Protein AF-A0A7C5ZUL3-F1 (afdb_monomer)

pLDDT: mean 73.02, std 10.67, range [47.06, 88.06]

Sequence (77 aa):
MTDSNISNIKDKITEFGMRVQRCYGCFVAYRMKDMYLGEDVTFYCEHCKDDSMFHFDQFSAYLDPEKINATDSGHHH

Solvent-accessible surface area (backbone atoms only — not comparable to full-atom values): 4783 Å² total; per-residue (Å²): 146,64,66,71,64,55,53,56,50,52,53,46,50,54,66,57,25,67,42,73,44,61,19,79,86,76,66,51,78,40,39,44,56,66,22,28,38,39,97,86,76,43,53,32,34,77,89,69,60,59,94,89,46,44,45,33,68,65,54,54,74,74,59,55,70,72,70,67,61,62,72,82,75,77,88,88,130

Mean predicted aligned error: 10.78 Å

Secondary structure (DSSP, 8-state):
--HHHHHHHHHHHHHHHT-EEE-TTT--EEEGGGEEE-TTS-EEETTT--TTPEEHHHHHTT--HHHHHGGGS----

Radius of gyration: 14.63 Å; Cα contacts (8 Å, |Δi|>4): 87; chains: 1; bounding box: 39×24×36 Å

Structure (mmCIF, N/CA/C/O backbone):
data_AF-A0A7C5ZUL3-F1
#
_entry.id   AF-A0A7C5ZUL3-F1
#
loop_
_atom_site.group_PDB
_atom_site.id
_atom_site.type_symbol
_atom_site.label_atom_id
_atom_site.label_alt_id
_atom_site.label_comp_id
_atom_site.label_asym_id
_atom_site.label_entity_id
_atom_site.label_seq_id
_atom_site.pdbx_PDB_ins_code
_atom_site.Cartn_x
_atom_site.Cartn_y
_atom_site.Cartn_z
_atom_site.occupancy
_atom_site.B_iso_or_equiv
_atom_site.auth_seq_id
_atom_site.auth_comp_id
_atom_site.auth_asym_id
_atom_site.auth_atom_id
_atom_site.pdbx_PDB_model_num
ATOM 1 N N . MET A 1 1 ? -13.069 -16.263 20.562 1.00 47.06 1 MET A N 1
ATOM 2 C CA . MET A 1 1 ? -11.853 -15.455 20.822 1.00 47.06 1 MET A CA 1
ATOM 3 C C . MET A 1 1 ? -11.365 -14.802 19.521 1.00 47.06 1 MET A C 1
ATOM 5 O O . MET A 1 1 ? -10.200 -14.919 19.177 1.00 47.06 1 MET A O 1
ATOM 9 N N . THR A 1 2 ? -12.251 -14.144 18.766 1.00 55.12 2 THR A N 1
ATOM 10 C CA . THR A 1 2 ? -11.965 -13.661 17.395 1.00 55.12 2 THR A CA 1
ATOM 11 C C . THR A 1 2 ? -12.152 -12.151 17.230 1.00 55.12 2 THR A C 1
ATOM 13 O O . THR A 1 2 ? -11.625 -11.584 16.280 1.00 55.12 2 THR A O 1
ATOM 16 N N . ASP A 1 3 ? -12.832 -11.480 18.165 1.00 56.91 3 ASP A N 1
ATOM 17 C CA . ASP A 1 3 ? -13.221 -10.073 17.998 1.00 56.91 3 ASP A CA 1
ATOM 18 C C . ASP A 1 3 ? -12.099 -9.067 18.309 1.00 56.91 3 ASP A C 1
ATOM 20 O O . ASP A 1 3 ? -11.983 -8.055 17.618 1.00 56.91 3 ASP A O 1
ATOM 24 N N . SER A 1 4 ? -11.216 -9.350 19.276 1.00 57.12 4 SER A N 1
AT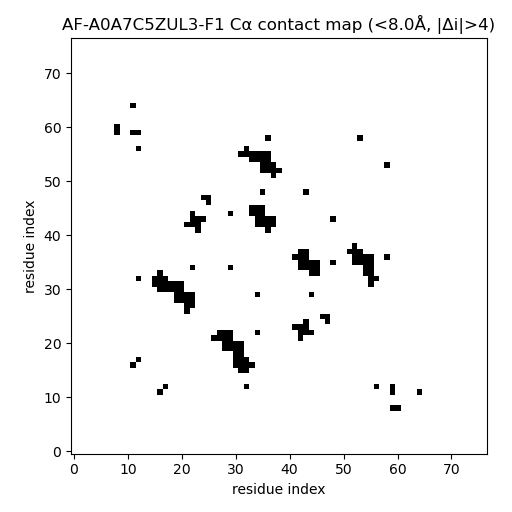OM 25 C CA . SER A 1 4 ? -10.115 -8.432 19.633 1.00 57.12 4 SER A CA 1
ATOM 26 C C . SER A 1 4 ? -9.040 -8.305 18.548 1.00 57.12 4 SER A C 1
ATOM 28 O O . SER A 1 4 ? -8.475 -7.230 18.373 1.00 57.12 4 SER A O 1
ATOM 30 N N . ASN A 1 5 ? -8.776 -9.364 17.776 1.00 57.19 5 ASN A N 1
ATOM 31 C CA . ASN A 1 5 ? -7.798 -9.297 16.682 1.00 57.19 5 ASN A CA 1
ATOM 32 C C . ASN A 1 5 ? -8.319 -8.466 15.500 1.00 57.19 5 ASN A C 1
ATOM 34 O O . ASN A 1 5 ? -7.550 -7.752 14.862 1.00 57.19 5 ASN A O 1
ATOM 38 N N . ILE A 1 6 ? -9.629 -8.508 15.231 1.00 60.50 6 ILE A N 1
ATOM 39 C CA . ILE A 1 6 ? -10.243 -7.739 14.141 1.00 60.50 6 ILE A CA 1
ATOM 40 C C . ILE A 1 6 ? -10.237 -6.236 14.452 1.00 60.50 6 ILE A C 1
ATOM 42 O O . ILE A 1 6 ? -10.039 -5.439 13.534 1.00 60.50 6 ILE A O 1
ATOM 46 N N . SER A 1 7 ? -10.437 -5.827 15.713 1.00 64.00 7 SER A N 1
ATOM 47 C CA . SER A 1 7 ? -10.380 -4.399 16.062 1.00 64.00 7 SER A CA 1
ATOM 48 C C . SER A 1 7 ? -8.969 -3.837 15.879 1.00 64.00 7 SER A C 1
ATOM 50 O O . SER A 1 7 ? -8.808 -2.810 15.228 1.00 64.00 7 SER A O 1
ATOM 52 N N . ASN A 1 8 ? -7.947 -4.567 16.332 1.00 69.94 8 ASN A N 1
ATOM 53 C CA . ASN A 1 8 ? -6.553 -4.130 16.250 1.00 69.94 8 ASN A CA 1
ATOM 54 C C . ASN A 1 8 ? -6.080 -3.964 14.788 1.00 69.94 8 ASN A C 1
ATOM 56 O O . ASN A 1 8 ? -5.416 -2.988 14.444 1.00 69.94 8 ASN A O 1
ATOM 60 N N . ILE A 1 9 ? -6.504 -4.860 13.886 1.00 68.12 9 ILE A N 1
ATOM 61 C CA . ILE A 1 9 ? -6.222 -4.752 12.442 1.00 68.12 9 ILE A CA 1
ATOM 62 C C . ILE A 1 9 ? -6.888 -3.509 11.831 1.00 6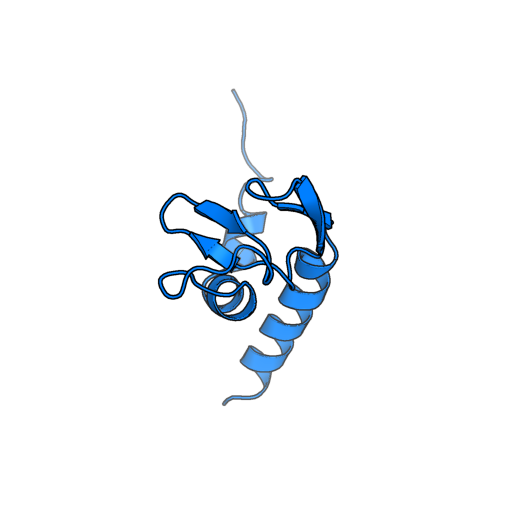8.12 9 ILE A C 1
ATOM 64 O O . ILE A 1 9 ? -6.263 -2.793 11.048 1.00 68.12 9 ILE A O 1
ATOM 68 N N . LYS A 1 10 ? -8.144 -3.212 12.189 1.00 70.94 10 LYS A N 1
ATOM 69 C CA . LYS A 1 10 ? -8.855 -2.025 11.678 1.00 70.94 10 LYS A CA 1
ATOM 70 C C . LYS A 1 10 ? -8.193 -0.722 12.116 1.00 70.94 10 LYS A C 1
ATOM 72 O O . LYS A 1 10 ? -8.093 0.206 11.309 1.00 70.94 10 LYS A O 1
ATOM 77 N N . ASP A 1 11 ? -7.702 -0.673 13.348 1.00 74.06 11 ASP A N 1
ATOM 78 C CA . ASP A 1 11 ? -6.980 0.485 13.873 1.00 74.06 11 ASP A CA 1
ATOM 79 C C . ASP A 1 11 ? -5.670 0.698 13.101 1.00 74.06 11 ASP A C 1
ATOM 81 O O . ASP A 1 11 ? -5.359 1.818 12.691 1.00 74.06 11 ASP A O 1
ATOM 85 N N . LYS A 1 12 ? -4.953 -0.387 12.775 1.00 69.50 12 LYS A N 1
ATOM 86 C CA .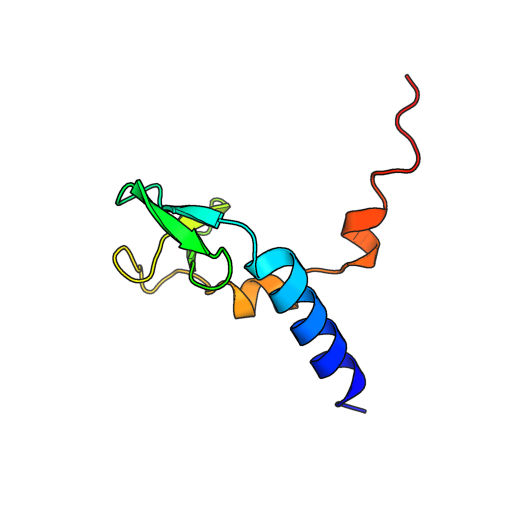 LYS A 1 12 ? -3.718 -0.324 11.979 1.00 69.50 12 LYS A CA 1
ATOM 87 C C . LYS A 1 12 ? -3.943 0.070 10.527 1.00 69.50 12 LYS A C 1
ATOM 89 O O . LYS A 1 12 ? -3.204 0.907 10.009 1.00 69.50 12 LYS A O 1
ATOM 94 N N . ILE A 1 13 ? -4.975 -0.468 9.878 1.00 70.88 13 ILE A N 1
ATOM 95 C CA . ILE A 1 13 ? -5.355 -0.060 8.518 1.00 70.88 13 ILE A CA 1
ATOM 96 C C . ILE A 1 13 ? -5.734 1.421 8.499 1.00 70.88 13 ILE A C 1
ATOM 98 O O . ILE A 1 13 ? -5.393 2.127 7.553 1.00 70.88 13 ILE A O 1
ATOM 102 N N . THR A 1 14 ? -6.403 1.910 9.541 1.00 74.88 14 THR A N 1
ATOM 103 C CA . THR A 1 14 ? -6.767 3.324 9.644 1.00 74.88 14 THR A CA 1
ATOM 104 C C . THR A 1 14 ? -5.522 4.194 9.816 1.00 74.88 14 THR A C 1
ATOM 106 O O . THR A 1 14 ? -5.332 5.139 9.059 1.00 74.88 14 THR A O 1
ATOM 109 N N . GLU A 1 15 ? -4.628 3.854 10.742 1.00 74.00 15 GLU A N 1
ATOM 110 C CA . GLU A 1 15 ? -3.422 4.635 11.032 1.00 74.00 15 GLU A CA 1
ATOM 111 C C . GLU A 1 15 ? -2.416 4.639 9.865 1.00 74.00 15 GLU A C 1
ATOM 113 O O . GLU A 1 15 ? -1.990 5.697 9.396 1.00 74.00 15 GLU A O 1
ATOM 118 N N . PHE A 1 16 ? -2.044 3.461 9.353 1.00 71.44 16 PHE A N 1
ATOM 119 C CA . PHE A 1 16 ? -1.058 3.342 8.275 1.00 71.44 16 PHE A CA 1
ATOM 120 C C . PHE A 1 16 ? -1.651 3.599 6.892 1.00 71.44 16 PHE A C 1
ATOM 122 O O . PHE A 1 16 ? -0.993 4.208 6.047 1.00 71.44 16 PHE A O 1
ATOM 129 N N . GLY A 1 17 ? -2.901 3.201 6.665 1.00 72.94 17 GLY A N 1
ATOM 130 C CA . GLY A 1 17 ? -3.582 3.364 5.385 1.00 72.94 17 GLY A CA 1
ATOM 131 C C . GLY A 1 17 ? -3.905 4.811 5.017 1.00 72.94 17 GLY A C 1
ATOM 132 O O . GLY A 1 17 ? -4.185 5.076 3.851 1.00 72.94 17 GLY A O 1
ATOM 133 N N . MET A 1 18 ? -3.844 5.758 5.962 1.00 76.19 18 MET A N 1
ATOM 134 C CA . MET A 1 18 ? -3.965 7.195 5.673 1.00 76.19 18 MET A CA 1
ATOM 135 C C . MET A 1 18 ? -2.748 7.773 4.939 1.00 76.19 18 MET A C 1
ATOM 137 O O . MET A 1 18 ? -2.868 8.824 4.305 1.00 76.19 18 MET A O 1
ATOM 141 N N . ARG A 1 19 ? -1.581 7.117 4.999 1.00 81.00 19 ARG A N 1
ATOM 142 C CA . ARG A 1 19 ? -0.367 7.609 4.333 1.00 81.00 19 ARG A CA 1
ATOM 143 C C . ARG A 1 19 ? -0.532 7.550 2.817 1.00 81.00 19 ARG A C 1
ATOM 145 O O . ARG A 1 19 ? -0.959 6.536 2.269 1.00 81.00 19 ARG A O 1
ATOM 152 N N . VAL A 1 20 ? -0.171 8.637 2.141 1.00 82.38 20 VAL A N 1
ATOM 153 C CA . VAL A 1 20 ? -0.162 8.712 0.676 1.00 82.38 20 VAL A CA 1
ATOM 154 C C . VAL A 1 20 ? 1.212 8.297 0.161 1.00 82.38 20 VAL A C 1
ATOM 156 O O . VAL A 1 20 ? 2.226 8.789 0.651 1.00 82.38 20 VAL A O 1
ATOM 159 N N . GLN A 1 21 ? 1.237 7.417 -0.836 1.00 84.12 21 GLN A N 1
ATOM 160 C CA . GLN A 1 21 ? 2.437 6.994 -1.551 1.00 84.12 21 GLN A CA 1
ATOM 161 C C . GLN A 1 21 ? 2.215 7.039 -3.062 1.00 84.12 21 GLN A C 1
ATOM 163 O O . GLN A 1 21 ? 1.084 6.971 -3.545 1.00 84.12 21 GLN A O 1
ATOM 168 N N . ARG A 1 22 ? 3.299 7.191 -3.828 1.00 85.94 22 ARG A N 1
ATOM 169 C CA . ARG A 1 22 ? 3.242 7.142 -5.295 1.00 85.94 22 ARG A CA 1
ATOM 170 C C . ARG A 1 22 ? 3.600 5.747 -5.784 1.00 85.94 22 ARG A C 1
ATOM 172 O O . ARG A 1 22 ? 4.573 5.166 -5.321 1.00 85.94 22 ARG A O 1
ATOM 179 N N . CYS A 1 23 ? 2.833 5.239 -6.743 1.00 84.75 23 CYS A N 1
ATOM 180 C CA . CYS A 1 23 ? 3.171 4.001 -7.440 1.00 84.75 23 CYS A CA 1
ATOM 181 C C . CYS A 1 23 ? 4.435 4.206 -8.291 1.00 84.75 23 CYS A C 1
ATOM 183 O O . CYS A 1 23 ? 4.492 5.158 -9.070 1.00 84.75 23 CYS A O 1
ATOM 185 N N . TYR A 1 24 ? 5.418 3.308 -8.197 1.00 82.38 24 TYR A N 1
ATOM 186 C CA . TYR A 1 24 ? 6.649 3.410 -8.995 1.00 82.38 24 TYR A CA 1
ATOM 187 C C . TYR A 1 24 ? 6.448 3.094 -10.484 1.00 82.38 24 TYR A C 1
ATOM 189 O O . TYR A 1 24 ? 7.248 3.525 -11.307 1.00 82.38 24 TYR A O 1
ATOM 197 N N . GLY A 1 25 ? 5.380 2.370 -10.840 1.00 82.94 25 GLY A N 1
ATOM 198 C CA . GLY A 1 25 ? 5.063 2.042 -12.233 1.00 82.94 25 GLY A CA 1
ATOM 199 C C . GLY A 1 25 ? 4.359 3.174 -12.988 1.00 82.94 25 GLY A C 1
ATOM 200 O O . GLY A 1 25 ? 4.720 3.479 -14.120 1.00 82.94 25 GLY A O 1
ATOM 201 N N . CYS A 1 26 ? 3.360 3.815 -12.368 1.00 88.06 26 CYS A N 1
ATOM 202 C CA . CYS A 1 26 ? 2.515 4.818 -13.035 1.00 88.06 26 CYS A CA 1
ATOM 203 C C . CYS A 1 26 ? 2.591 6.233 -12.436 1.00 88.06 26 CYS A C 1
ATOM 205 O O . CYS A 1 26 ? 1.933 7.138 -12.941 1.00 88.06 26 CYS A O 1
ATOM 207 N N . PHE A 1 27 ? 3.365 6.446 -11.366 1.00 85.25 27 PHE A N 1
ATOM 208 C CA . PHE A 1 27 ? 3.578 7.736 -10.682 1.00 85.25 27 PHE A CA 1
ATOM 209 C C . PHE A 1 27 ? 2.330 8.424 -10.100 1.00 85.25 27 PHE A C 1
ATOM 211 O O . PHE A 1 27 ? 2.426 9.533 -9.566 1.00 85.25 27 PHE A O 1
ATOM 218 N N . VAL A 1 28 ? 1.171 7.767 -10.134 1.00 86.31 28 VAL A N 1
ATOM 219 C CA . VAL A 1 28 ? -0.069 8.262 -9.529 1.00 86.31 2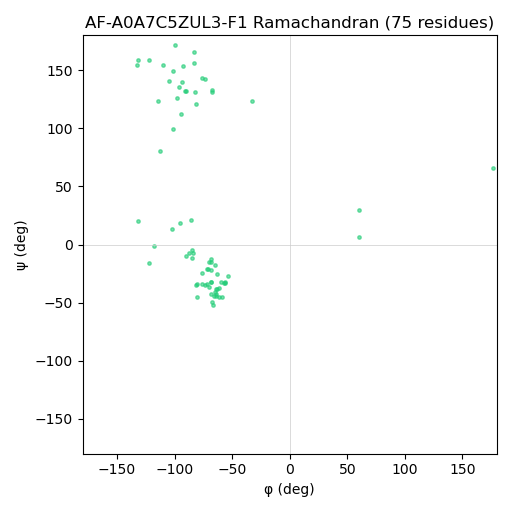8 VAL A CA 1
ATOM 220 C C . VAL A 1 28 ? -0.019 8.088 -8.007 1.00 86.31 28 VAL A C 1
ATOM 222 O O . VAL A 1 28 ? 0.545 7.119 -7.488 1.00 86.31 28 VAL A O 1
ATOM 225 N N . ALA A 1 29 ? -0.584 9.058 -7.287 1.00 86.19 29 ALA A N 1
ATOM 226 C CA . ALA A 1 29 ? -0.672 9.045 -5.832 1.00 86.19 29 ALA A CA 1
ATOM 227 C C . ALA A 1 29 ? -1.864 8.201 -5.359 1.00 86.19 29 ALA A C 1
ATOM 229 O O . ALA A 1 29 ? -2.991 8.401 -5.807 1.00 86.19 29 ALA A O 1
ATOM 230 N N . TYR A 1 30 ? -1.611 7.308 -4.407 1.00 84.06 30 TYR A N 1
ATOM 231 C CA . TYR A 1 30 ? -2.603 6.443 -3.777 1.00 84.06 30 TYR A CA 1
ATOM 232 C C . TYR A 1 30 ? -2.449 6.483 -2.265 1.00 84.06 30 TYR A C 1
ATOM 234 O O . TYR A 1 30 ? -1.390 6.818 -1.734 1.00 84.06 30 TYR A O 1
ATOM 242 N N . ARG A 1 31 ? -3.511 6.117 -1.551 1.00 85.00 31 ARG A N 1
ATOM 243 C CA . ARG A 1 31 ? -3.370 5.759 -0.141 1.00 85.00 31 ARG A CA 1
ATOM 244 C C . ARG A 1 31 ? -2.715 4.393 -0.052 1.00 85.00 31 ARG A C 1
ATOM 246 O O . ARG A 1 31 ? -3.050 3.507 -0.828 1.00 85.00 31 ARG A O 1
ATOM 253 N N . MET A 1 32 ? -1.843 4.211 0.929 1.00 82.44 32 MET A N 1
ATOM 254 C CA . MET A 1 32 ? -1.088 2.974 1.122 1.00 82.44 32 MET A CA 1
ATOM 255 C C . MET A 1 32 ? -2.003 1.746 1.259 1.00 82.44 32 MET A C 1
ATOM 257 O O . MET A 1 32 ? -1.675 0.689 0.738 1.00 82.44 32 MET A O 1
ATOM 261 N N . LYS A 1 33 ? -3.196 1.904 1.856 1.00 83.56 33 LYS A N 1
ATOM 262 C CA . LYS A 1 33 ? -4.205 0.831 1.939 1.00 83.56 33 LYS A CA 1
ATOM 263 C C . LYS A 1 33 ? -4.795 0.373 0.606 1.00 83.56 33 LYS A C 1
ATOM 265 O O . LYS A 1 33 ? -5.425 -0.673 0.569 1.00 83.56 33 LYS A O 1
ATOM 270 N N . ASP A 1 34 ? -4.642 1.184 -0.434 1.00 84.75 34 ASP A N 1
ATOM 271 C CA . ASP A 1 34 ? -5.152 0.937 -1.781 1.00 84.75 34 ASP A CA 1
ATOM 272 C C . ASP A 1 34 ? -4.004 0.447 -2.712 1.00 84.75 34 ASP A C 1
ATOM 274 O O . ASP A 1 34 ? -4.138 0.469 -3.937 1.00 84.75 34 ASP A O 1
ATOM 278 N N . MET A 1 35 ? -2.845 0.065 -2.147 1.00 83.50 35 MET A N 1
ATOM 279 C CA . MET A 1 35 ? -1.658 -0.402 -2.875 1.00 83.50 35 MET A CA 1
ATOM 280 C C . MET A 1 35 ? -1.389 -1.902 -2.665 1.00 83.50 35 MET A C 1
ATOM 282 O O . MET A 1 35 ? -1.733 -2.493 -1.643 1.00 83.50 35 MET A O 1
ATOM 286 N N . TYR A 1 36 ? -0.723 -2.492 -3.650 1.00 84.12 36 TYR A N 1
ATOM 287 C CA . TYR A 1 36 ? -0.179 -3.842 -3.689 1.00 84.12 36 TYR A CA 1
ATOM 288 C C . TYR A 1 36 ? 1.329 -3.800 -3.418 1.00 84.12 36 TYR A C 1
ATOM 290 O O . TYR A 1 36 ? 1.996 -2.827 -3.763 1.00 84.12 36 TYR A O 1
ATOM 298 N N . LEU A 1 37 ? 1.863 -4.850 -2.810 1.00 79.62 37 LEU A N 1
ATOM 299 C CA . LEU A 1 37 ? 3.255 -5.022 -2.426 1.00 79.62 37 LEU A CA 1
ATOM 300 C C . LEU A 1 37 ? 3.869 -6.168 -3.240 1.00 79.62 37 LEU A C 1
ATOM 302 O O . LEU A 1 37 ? 3.359 -7.290 -3.213 1.00 79.62 37 LEU A O 1
ATOM 306 N N . GLY A 1 38 ? 4.955 -5.882 -3.953 1.00 75.75 38 GLY A N 1
ATOM 307 C CA . GLY A 1 38 ? 5.796 -6.879 -4.614 1.00 75.75 38 GLY A CA 1
ATOM 308 C C . GLY A 1 38 ? 6.827 -7.498 -3.669 1.00 75.75 38 GLY A C 1
ATOM 309 O O . GLY A 1 38 ? 7.096 -6.963 -2.592 1.00 75.75 38 GLY A O 1
ATOM 310 N N . GLU A 1 39 ? 7.425 -8.615 -4.090 1.00 73.31 39 GLU A N 1
ATOM 311 C CA . GLU A 1 39 ? 8.415 -9.372 -3.302 1.00 73.31 39 GLU A CA 1
ATOM 312 C C . GLU A 1 39 ? 9.622 -8.518 -2.866 1.00 73.31 39 GLU A C 1
ATOM 314 O O . GLU A 1 39 ? 10.118 -8.677 -1.753 1.00 73.31 39 GLU A O 1
ATOM 319 N N . ASP A 1 40 ? 10.017 -7.531 -3.678 1.00 76.75 40 ASP A N 1
ATOM 320 C CA . ASP A 1 40 ? 11.114 -6.591 -3.394 1.00 76.75 40 ASP A CA 1
ATOM 321 C C . ASP A 1 40 ? 10.691 -5.366 -2.554 1.00 76.75 40 ASP A C 1
ATOM 323 O O . ASP A 1 40 ? 11.339 -4.318 -2.582 1.00 76.75 40 ASP A O 1
ATOM 327 N N . VAL A 1 41 ? 9.581 -5.453 -1.813 1.00 71.94 41 VAL A N 1
ATOM 328 C CA . VAL A 1 41 ? 9.026 -4.340 -1.011 1.00 71.94 41 VAL A CA 1
ATOM 329 C C . VAL A 1 41 ? 8.655 -3.121 -1.878 1.00 71.94 41 VAL A C 1
ATOM 331 O O . VAL A 1 41 ? 8.682 -1.962 -1.457 1.00 71.94 41 VAL A O 1
ATOM 334 N N . THR A 1 42 ? 8.295 -3.378 -3.132 1.00 77.06 42 THR A N 1
ATOM 335 C CA . THR A 1 42 ? 7.865 -2.369 -4.099 1.00 77.06 42 THR A CA 1
ATOM 336 C C . THR A 1 42 ? 6.353 -2.176 -4.022 1.00 77.06 42 THR A C 1
ATOM 338 O O . THR A 1 42 ? 5.596 -3.142 -4.013 1.00 77.06 42 THR A O 1
ATOM 341 N N . PHE A 1 43 ? 5.888 -0.923 -3.957 1.00 79.62 43 PHE A N 1
ATOM 342 C CA . PHE A 1 43 ? 4.456 -0.619 -3.883 1.00 79.62 43 PHE A CA 1
ATOM 343 C C . PHE A 1 43 ? 3.886 -0.255 -5.259 1.00 79.62 43 PHE A C 1
ATOM 345 O O . PHE A 1 43 ? 4.342 0.693 -5.909 1.00 79.62 43 PHE A O 1
ATOM 352 N N . TYR A 1 44 ? 2.830 -0.954 -5.659 1.00 81.94 44 TYR A N 1
ATOM 353 C CA . TYR A 1 44 ? 2.093 -0.746 -6.902 1.00 81.94 44 TYR A CA 1
ATOM 354 C C . TYR A 1 44 ? 0.621 -0.456 -6.629 1.00 81.94 44 TYR A C 1
ATOM 356 O O . TYR A 1 44 ? 0.105 -0.747 -5.560 1.00 81.94 44 TYR A O 1
ATOM 364 N N . CYS A 1 45 ? -0.081 0.162 -7.571 1.00 86.56 45 CYS A N 1
ATOM 365 C CA . CYS A 1 45 ? -1.523 0.367 -7.458 1.00 86.56 45 CYS A CA 1
ATOM 366 C C . CYS A 1 45 ? -2.296 -0.677 -8.263 1.00 86.56 45 CYS A C 1
ATOM 368 O O . CYS A 1 45 ? -1.723 -1.385 -9.089 1.00 86.56 45 CYS A O 1
ATOM 370 N N . GLU A 1 46 ? -3.616 -0.693 -8.096 1.00 82.88 46 GLU A N 1
ATOM 371 C CA . GLU A 1 46 ? -4.524 -1.550 -8.866 1.00 82.88 46 GLU A CA 1
ATOM 372 C C . GLU A 1 46 ? -4.362 -1.415 -10.392 1.00 82.88 46 GLU A C 1
ATOM 374 O O . GLU A 1 46 ? -4.604 -2.364 -11.127 1.00 82.88 46 GLU A O 1
ATOM 379 N N . HIS A 1 47 ? -3.902 -0.264 -10.886 1.00 82.44 47 HIS A N 1
ATOM 380 C CA . HIS A 1 47 ? -3.665 -0.063 -12.317 1.00 82.44 47 HIS A CA 1
ATOM 381 C C . HIS A 1 47 ? -2.419 -0.793 -12.836 1.00 82.44 47 HIS A C 1
ATOM 383 O O . HIS A 1 47 ? -2.405 -1.252 -13.972 1.00 82.44 47 HIS A O 1
ATOM 389 N N . CYS A 1 48 ? -1.371 -0.891 -12.015 1.00 81.56 48 CYS A N 1
ATOM 390 C CA . CYS A 1 48 ? -0.158 -1.636 -12.354 1.00 81.56 48 CYS A CA 1
ATOM 391 C C . CYS A 1 48 ? -0.248 -3.118 -11.973 1.00 81.56 48 CYS A C 1
ATOM 393 O O . CYS A 1 48 ? 0.684 -3.846 -12.291 1.00 81.56 48 CYS A O 1
ATOM 395 N N . LYS A 1 49 ? -1.314 -3.516 -11.263 1.00 74.25 49 LYS A N 1
ATOM 396 C CA . LYS A 1 49 ? -1.518 -4.816 -10.618 1.00 74.25 49 LYS A CA 1
ATOM 397 C C . LYS A 1 49 ? -0.876 -5.980 -11.378 1.00 74.25 49 LYS A C 1
ATOM 399 O O . LYS A 1 49 ? -1.226 -6.251 -12.524 1.00 74.25 49 LYS A O 1
ATOM 404 N N . ASP A 1 50 ? -0.012 -6.691 -10.665 1.00 72.44 50 ASP A N 1
ATOM 405 C CA . ASP A 1 50 ? 0.514 -7.999 -11.036 1.00 72.44 50 ASP A CA 1
ATOM 406 C C . ASP A 1 50 ? -0.172 -9.066 -10.163 1.00 72.44 50 ASP A C 1
ATOM 408 O O . ASP A 1 50 ? -0.431 -8.837 -8.977 1.00 72.44 50 ASP A O 1
ATOM 412 N N . ASP A 1 51 ? -0.501 -10.217 -10.746 1.00 71.69 51 ASP A N 1
ATOM 413 C CA . ASP A 1 51 ? -1.217 -11.303 -10.068 1.00 71.69 51 ASP A CA 1
ATOM 414 C C . ASP A 1 51 ? -0.374 -12.017 -8.993 1.00 71.69 51 ASP A C 1
ATOM 416 O O . ASP A 1 51 ? -0.924 -12.731 -8.155 1.00 71.69 51 ASP A O 1
ATOM 420 N N . SER A 1 52 ? 0.947 -11.818 -8.986 1.00 74.69 52 SER A N 1
ATOM 421 C CA . SER A 1 52 ? 1.874 -12.362 -7.983 1.00 74.69 52 SER A CA 1
ATOM 422 C C . SER A 1 52 ? 1.999 -11.513 -6.708 1.00 74.69 52 SER A C 1
ATOM 424 O O . SER A 1 52 ? 2.673 -11.922 -5.764 1.00 74.69 52 SER A O 1
ATOM 426 N N . MET A 1 53 ? 1.361 -10.338 -6.654 1.00 76.69 53 MET A N 1
ATOM 427 C CA . MET A 1 53 ? 1.542 -9.367 -5.570 1.00 76.69 53 MET A CA 1
ATOM 428 C C . MET A 1 53 ? 0.524 -9.513 -4.435 1.00 76.69 53 MET A C 1
ATOM 430 O O . MET A 1 53 ? -0.621 -9.922 -4.629 1.00 76.69 53 MET A O 1
ATOM 434 N N . PHE A 1 54 ? 0.927 -9.086 -3.239 1.00 77.44 54 PHE A N 1
ATOM 435 C CA . PHE A 1 54 ? 0.087 -9.091 -2.039 1.00 77.44 54 PHE A CA 1
ATOM 436 C C . PHE A 1 54 ? -0.612 -7.741 -1.886 1.00 77.44 54 PHE A C 1
ATOM 438 O O . PHE A 1 54 ? 0.006 -6.703 -2.102 1.00 77.44 54 PHE A O 1
ATOM 445 N N . HIS A 1 55 ? -1.878 -7.701 -1.484 1.00 80.00 55 HIS A N 1
ATOM 446 C CA . HIS A 1 55 ? -2.545 -6.422 -1.213 1.00 80.00 55 HIS A CA 1
ATOM 447 C C . HIS A 1 55 ? -2.218 -5.907 0.208 1.00 80.00 55 HIS A C 1
ATOM 449 O O . HIS A 1 55 ? -1.827 -6.677 1.091 1.00 80.00 55 HIS A O 1
ATOM 455 N N . PHE A 1 56 ? -2.328 -4.592 0.449 1.00 78.12 56 PHE A N 1
ATOM 456 C CA . PHE A 1 56 ? -1.939 -3.984 1.731 1.00 78.12 56 PHE A CA 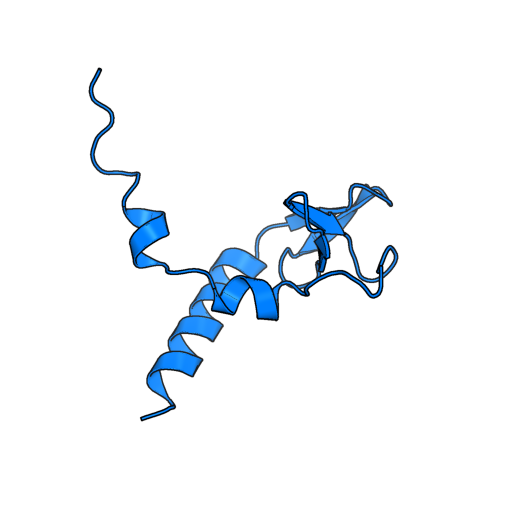1
ATOM 457 C C . PHE A 1 56 ? -2.671 -4.575 2.943 1.00 78.12 56 PHE A C 1
ATOM 459 O O . PHE A 1 56 ? -2.096 -4.669 4.024 1.00 78.12 56 PHE A O 1
ATOM 466 N N . ASP A 1 57 ? -3.925 -4.989 2.785 1.00 73.31 57 ASP A N 1
ATOM 467 C CA . ASP A 1 57 ? -4.687 -5.670 3.836 1.00 73.31 57 ASP A CA 1
ATOM 468 C C . ASP A 1 57 ? -3.998 -6.969 4.286 1.00 73.31 57 ASP A C 1
ATOM 470 O O . ASP A 1 57 ? -3.807 -7.178 5.485 1.00 73.31 57 ASP A O 1
ATOM 474 N N . GLN A 1 58 ? -3.533 -7.781 3.338 1.00 77.06 58 GLN A N 1
ATOM 475 C CA . GLN A 1 58 ? -2.778 -9.006 3.592 1.00 77.06 58 GLN A CA 1
ATOM 476 C C . GLN A 1 58 ? -1.443 -8.699 4.270 1.00 77.06 58 GLN A C 1
ATOM 478 O O . GLN A 1 58 ? -1.104 -9.343 5.258 1.00 77.06 58 GLN A O 1
ATOM 483 N N . PHE A 1 59 ? -0.714 -7.685 3.795 1.00 77.38 59 PHE A N 1
ATOM 484 C CA . PHE A 1 59 ? 0.534 -7.243 4.423 1.00 77.38 59 PHE A CA 1
ATOM 485 C C . PHE A 1 59 ? 0.318 -6.760 5.865 1.00 77.38 59 PHE A C 1
ATOM 487 O O . PHE A 1 59 ? 1.051 -7.150 6.771 1.00 77.38 59 PHE A O 1
ATOM 494 N N . SER A 1 60 ? -0.718 -5.951 6.099 1.00 76.00 60 SER A N 1
ATOM 495 C CA . SER A 1 60 ? -1.011 -5.365 7.410 1.00 76.00 60 SER A CA 1
ATOM 496 C C . SER A 1 60 ? -1.328 -6.409 8.482 1.00 76.00 60 SER A C 1
ATOM 498 O O . SER A 1 60 ? -1.06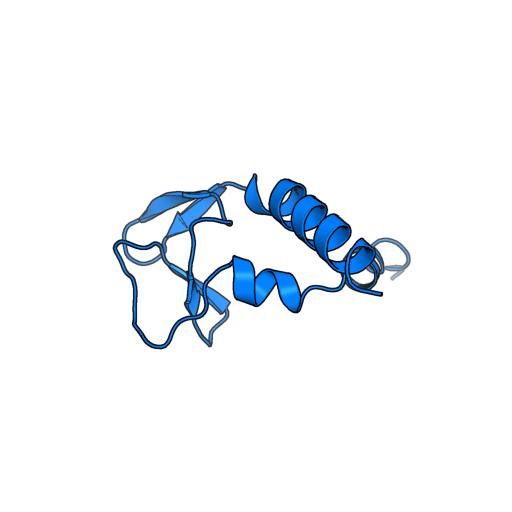0 -6.168 9.655 1.00 76.00 60 SER A O 1
ATOM 500 N N . ALA A 1 61 ? -1.815 -7.591 8.090 1.00 79.75 61 ALA A N 1
ATOM 501 C CA . ALA A 1 61 ? -2.035 -8.711 9.001 1.00 79.75 61 ALA A CA 1
ATOM 502 C C . ALA A 1 61 ? -0.728 -9.318 9.552 1.00 7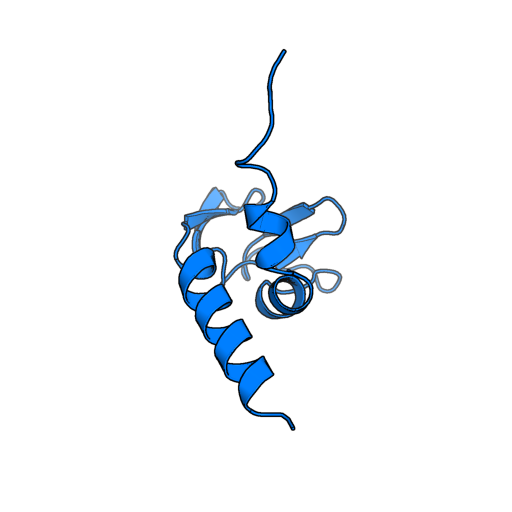9.75 61 ALA A C 1
ATOM 504 O O . ALA A 1 61 ? -0.753 -9.952 10.605 1.00 79.75 61 ALA A O 1
ATOM 505 N N . TYR A 1 62 ? 0.407 -9.114 8.871 1.00 74.75 62 TYR A N 1
ATOM 506 C CA . TYR A 1 62 ? 1.732 -9.545 9.332 1.00 74.75 62 TYR A CA 1
ATOM 507 C C . TYR A 1 62 ? 2.454 -8.488 10.180 1.00 74.75 62 TYR A C 1
ATOM 509 O O . TYR A 1 62 ? 3.495 -8.784 10.770 1.00 74.75 62 TYR A O 1
ATOM 517 N N . LEU A 1 63 ? 1.936 -7.257 10.242 1.00 71.56 63 LEU A N 1
ATOM 518 C CA . LEU A 1 63 ? 2.545 -6.180 11.013 1.00 71.56 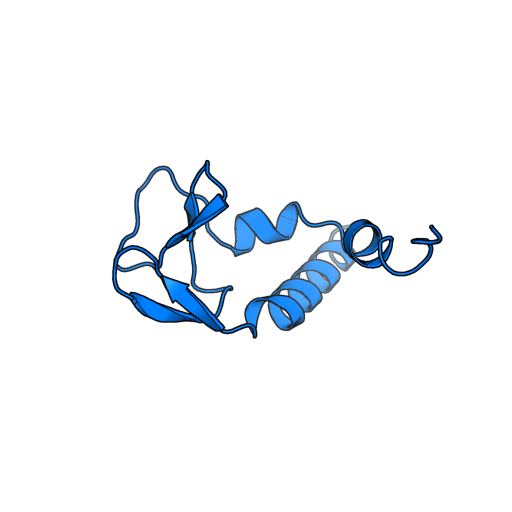63 LEU A CA 1
ATOM 519 C C . LEU A 1 63 ? 2.172 -6.289 12.491 1.00 71.56 63 LEU A C 1
ATOM 521 O O . LEU A 1 63 ? 1.005 -6.203 12.864 1.00 71.56 63 LEU A O 1
ATOM 525 N N . ASP A 1 64 ? 3.193 -6.407 13.336 1.00 73.50 64 ASP A N 1
ATOM 526 C CA . ASP A 1 64 ? 3.064 -6.331 14.787 1.00 73.50 64 ASP A CA 1
ATOM 527 C C . ASP A 1 64 ? 3.350 -4.889 15.257 1.00 73.50 64 ASP A C 1
ATOM 529 O O . ASP A 1 64 ? 4.493 -4.426 15.156 1.00 73.50 64 ASP A O 1
ATOM 533 N N . PRO A 1 65 ? 2.344 -4.154 15.767 1.00 66.69 65 PRO A N 1
ATOM 534 C CA . PRO A 1 65 ? 2.506 -2.769 16.2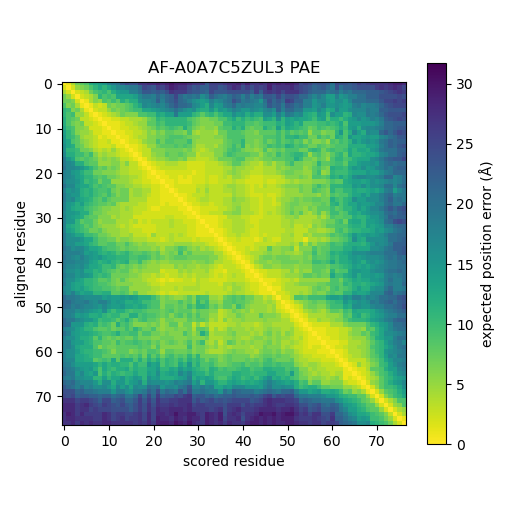01 1.00 66.69 65 PRO A CA 1
ATOM 535 C C . PRO A 1 65 ? 3.537 -2.586 17.313 1.00 66.69 65 PRO A C 1
ATOM 537 O O . PRO A 1 65 ? 4.199 -1.550 17.370 1.00 66.69 65 PRO A O 1
ATOM 540 N N . GLU A 1 66 ? 3.677 -3.576 18.196 1.00 72.31 66 GLU A N 1
ATOM 541 C CA . GLU A 1 66 ? 4.592 -3.498 19.336 1.00 72.31 66 GLU A CA 1
ATOM 542 C C . GLU A 1 66 ? 6.050 -3.520 18.865 1.00 72.31 66 GLU A C 1
ATOM 544 O O . GLU A 1 66 ? 6.904 -2.833 19.424 1.00 72.31 66 GLU A O 1
ATOM 549 N N . LYS A 1 67 ? 6.324 -4.224 17.763 1.00 67.25 67 LYS A N 1
ATOM 550 C CA . LYS A 1 67 ? 7.655 -4.278 17.143 1.00 67.25 67 LYS A CA 1
ATOM 551 C C . LYS A 1 67 ? 8.013 -3.018 16.363 1.00 67.25 67 LYS A C 1
ATOM 553 O O . LYS A 1 67 ? 9.195 -2.726 16.216 1.00 67.25 67 LYS A O 1
ATOM 558 N N . ILE A 1 68 ? 7.020 -2.270 15.886 1.00 64.62 68 ILE A N 1
ATOM 559 C CA . ILE A 1 68 ? 7.235 -1.019 15.143 1.00 64.62 68 ILE A CA 1
ATOM 560 C C . ILE A 1 68 ? 7.618 0.125 16.095 1.00 64.62 68 ILE A C 1
ATOM 562 O O . ILE A 1 68 ? 8.434 0.969 15.744 1.00 64.62 68 ILE A O 1
ATOM 566 N N . ASN A 1 69 ? 7.081 0.132 17.318 1.00 60.69 69 ASN A N 1
ATOM 567 C CA . ASN A 1 69 ? 7.377 1.163 18.321 1.00 60.69 69 ASN A CA 1
ATOM 568 C C . ASN A 1 69 ? 8.655 0.885 19.135 1.00 60.69 69 ASN A C 1
ATOM 570 O O . ASN A 1 69 ? 9.144 1.766 19.837 1.00 60.69 69 ASN A O 1
ATOM 574 N N . ALA A 1 70 ? 9.219 -0.323 19.040 1.00 56.53 70 ALA A N 1
ATOM 575 C CA . ALA A 1 70 ? 10.414 -0.717 19.787 1.00 56.53 70 ALA A CA 1
ATOM 576 C C . ALA A 1 70 ? 11.702 0.013 19.345 1.00 56.53 70 ALA A C 1
ATOM 578 O O . ALA A 1 70 ? 12.710 -0.047 20.048 1.00 56.53 70 ALA A O 1
ATOM 579 N N . THR A 1 71 ? 11.696 0.714 18.206 1.00 55.62 71 THR A N 1
ATOM 580 C CA . THR A 1 71 ? 12.872 1.440 17.695 1.00 55.62 71 THR A CA 1
ATOM 581 C C . THR A 1 71 ? 13.064 2.842 18.277 1.00 55.62 71 THR A C 1
ATOM 583 O O . THR A 1 71 ? 14.122 3.423 18.058 1.00 55.62 71 THR A O 1
ATOM 586 N N . ASP A 1 72 ? 12.120 3.378 19.059 1.00 53.41 72 ASP A N 1
ATOM 587 C CA . ASP A 1 72 ? 12.195 4.760 19.576 1.00 53.41 72 ASP A CA 1
ATOM 588 C C . ASP A 1 72 ? 12.792 4.864 20.998 1.00 53.41 72 ASP A C 1
ATOM 590 O O . ASP A 1 72 ? 12.590 5.843 21.712 1.00 53.41 72 ASP A O 1
ATOM 594 N N . SER A 1 73 ? 13.513 3.835 21.469 1.00 52.03 73 SER A N 1
ATOM 595 C CA . SER A 1 73 ? 14.007 3.772 22.861 1.00 52.03 73 SER A CA 1
ATOM 596 C C . SER A 1 73 ? 15.483 3.396 23.041 1.00 52.03 73 SER A C 1
ATOM 598 O O . SER A 1 73 ? 15.867 3.007 24.143 1.00 52.03 73 SER A O 1
ATOM 600 N N . GLY A 1 74 ? 16.356 3.527 22.033 1.00 51.12 74 GLY A N 1
ATOM 601 C CA . GLY A 1 74 ? 17.776 3.256 22.303 1.00 51.12 74 GLY A CA 1
ATOM 602 C C . GLY A 1 74 ? 18.757 3.321 21.142 1.00 51.12 74 GLY A C 1
ATOM 603 O O . GLY A 1 74 ? 19.382 2.313 20.824 1.00 51.12 74 GLY A O 1
ATOM 604 N N . HIS A 1 75 ? 18.972 4.498 20.554 1.00 54.44 75 HIS A N 1
ATOM 605 C CA . HIS A 1 75 ? 20.175 4.761 19.754 1.00 54.44 75 HIS A CA 1
ATOM 606 C C . HIS A 1 75 ? 21.047 5.804 20.461 1.00 54.44 75 HIS A C 1
ATOM 608 O O . HIS A 1 75 ? 21.023 6.989 20.146 1.00 54.44 75 HIS A O 1
ATOM 614 N N . HIS A 1 76 ? 21.815 5.333 21.448 1.00 54.31 76 HIS A N 1
ATOM 615 C CA . HIS A 1 76 ? 23.035 5.990 21.907 1.00 54.31 76 HIS A CA 1
ATOM 616 C C . HIS A 1 76 ? 24.239 5.246 21.315 1.00 54.31 76 HIS A C 1
ATOM 618 O O . HIS A 1 76 ? 24.618 4.196 21.835 1.00 54.31 76 HIS A O 1
ATOM 624 N N . HIS A 1 77 ? 24.806 5.776 20.228 1.00 47.75 77 HIS A N 1
ATOM 625 C CA . HIS A 1 77 ? 26.222 6.158 20.127 1.00 47.75 77 HIS A CA 1
ATOM 626 C C . HIS A 1 77 ? 26.499 6.903 18.821 1.00 47.75 77 HIS A C 1
ATOM 628 O O . HIS A 1 77 ? 26.033 6.426 17.764 1.00 47.75 77 HIS A O 1
#

Nearest PDB structures (foldseek):
  1rut-assembly1_X  TM=3.838E-01  e=1.927E+00  Mus musculus
  9f5b-assembly1_A  TM=3.526E-01  e=2.060E+00  Homo sapiens
  2dfy-assembly2_C  TM=3.477E-01  e=2.516E+00  Mus musculus

Foldseek 3Di:
DPPVLVVVLVVQCVVQQQDWDAQPVPRDIHRLQQWWADPVRHTHHPVVDDPRTHGVSRVSSVDDPVVVVVVPPDDDD